Protein AF-A0A259LKI9-F1 (afdb_monomer_lite)

pLDDT: mean 94.82, std 7.72, range [33.5, 98.75]

Radius of gyration: 16.72 Å; chains: 1; bounding box: 41×35×55 Å

Structure (mmCIF, N/CA/C/O backbone):
data_AF-A0A259LKI9-F1
#
_entry.id   AF-A0A259LKI9-F1
#
loop_
_atom_site.group_PDB
_atom_site.id
_atom_site.type_symbol
_atom_site.label_atom_id
_atom_site.label_alt_id
_atom_site.label_comp_id
_atom_site.label_asym_id
_atom_site.label_entity_id
_atom_site.label_seq_id
_atom_site.pdbx_PDB_ins_code
_atom_site.Cartn_x
_atom_site.Cartn_y
_atom_site.Cartn_z
_atom_site.occupancy
_atom_site.B_iso_or_equiv
_atom_site.auth_seq_id
_atom_site.auth_comp_id
_atom_site.auth_asym_id
_atom_site.auth_atom_id
_atom_site.pdbx_PDB_model_num
ATOM 1 N N . LEU A 1 1 ? -0.994 -8.444 -14.511 1.00 81.38 1 LEU A N 1
ATOM 2 C CA . LEU A 1 1 ? -1.547 -7.849 -13.271 1.00 81.38 1 LEU A CA 1
ATOM 3 C C . LEU A 1 1 ? -1.178 -6.377 -13.156 1.00 81.38 1 LEU A C 1
ATOM 5 O O . LEU A 1 1 ? -2.087 -5.572 -13.058 1.00 81.38 1 LEU A O 1
ATOM 9 N N . LEU A 1 2 ? 0.108 -6.018 -13.229 1.00 90.56 2 LEU A N 1
ATOM 10 C CA . LEU A 1 2 ? 0.543 -4.623 -13.091 1.00 90.56 2 LEU A CA 1
ATOM 11 C C . LEU A 1 2 ? -0.094 -3.682 -14.129 1.00 90.56 2 LEU A C 1
ATOM 13 O O . LEU A 1 2 ? -0.671 -2.672 -13.755 1.00 90.56 2 LEU A O 1
ATOM 17 N N . GLU A 1 3 ? -0.109 -4.068 -15.408 1.00 90.81 3 GLU A N 1
ATOM 18 C CA . GLU A 1 3 ? -0.809 -3.311 -16.465 1.00 90.81 3 GLU A CA 1
ATOM 19 C C . GLU A 1 3 ? -2.321 -3.193 -16.226 1.00 90.81 3 GLU A C 1
ATOM 21 O O . GLU A 1 3 ? -2.920 -2.179 -16.557 1.00 90.81 3 GLU A O 1
ATOM 26 N N . TRP A 1 4 ? -2.942 -4.213 -15.624 1.00 93.88 4 TRP A N 1
ATOM 27 C CA . TRP A 1 4 ? -4.366 -4.171 -15.290 1.00 93.88 4 TRP A CA 1
ATOM 28 C C . TRP A 1 4 ? -4.639 -3.161 -14.171 1.00 93.88 4 TRP A C 1
ATOM 30 O O . TRP A 1 4 ? -5.557 -2.362 -14.308 1.00 93.88 4 TRP A O 1
ATOM 40 N N . VAL A 1 5 ? -3.819 -3.143 -13.115 1.00 94.44 5 VAL A N 1
ATOM 41 C CA . VAL A 1 5 ? -3.930 -2.153 -12.028 1.00 94.44 5 VAL A CA 1
ATOM 42 C C . VAL A 1 5 ? -3.704 -0.734 -12.552 1.00 94.44 5 VAL A C 1
ATOM 44 O O . VAL A 1 5 ? -4.469 0.158 -12.220 1.00 94.44 5 VAL A O 1
ATOM 47 N N . LEU A 1 6 ? -2.689 -0.526 -13.394 1.00 95.12 6 LEU A N 1
ATOM 48 C CA . LEU A 1 6 ? -2.337 0.798 -13.927 1.00 95.12 6 LEU A CA 1
ATOM 49 C C . LEU A 1 6 ? -3.292 1.299 -15.024 1.00 95.12 6 LEU A C 1
ATOM 51 O O . LEU A 1 6 ? -3.289 2.481 -15.353 1.00 95.12 6 LEU A O 1
ATOM 55 N N . GLY A 1 7 ? -4.067 0.401 -15.634 1.00 94.75 7 GLY A N 1
ATOM 56 C CA . GLY A 1 7 ? -4.946 0.711 -16.762 1.00 94.75 7 GLY A CA 1
ATOM 57 C C . GLY A 1 7 ? -6.442 0.662 -16.453 1.00 94.75 7 GLY A C 1
ATOM 58 O O . GLY A 1 7 ? -7.236 0.844 -17.373 1.00 94.75 7 GLY A O 1
ATOM 59 N N . THR A 1 8 ? -6.847 0.373 -15.211 1.00 97.06 8 THR A N 1
ATOM 60 C CA . THR A 1 8 ? -8.263 0.200 -14.849 1.00 97.06 8 THR A CA 1
ATOM 61 C C . THR A 1 8 ? -8.715 1.290 -13.880 1.00 97.06 8 THR A C 1
ATOM 63 O O . THR A 1 8 ? -8.349 1.263 -12.712 1.00 97.06 8 THR A O 1
ATOM 66 N N . ASP A 1 9 ? -9.580 2.199 -14.338 1.00 94.56 9 ASP A N 1
ATOM 67 C CA . ASP A 1 9 ? -9.978 3.425 -13.613 1.00 94.56 9 ASP A CA 1
ATOM 68 C C . ASP A 1 9 ? -10.579 3.217 -12.211 1.00 94.56 9 ASP A C 1
ATOM 70 O O . ASP A 1 9 ? -10.564 4.125 -11.387 1.00 94.56 9 ASP A O 1
ATOM 74 N N . TRP A 1 10 ? -11.141 2.040 -11.939 1.00 94.44 10 TRP A N 1
ATOM 75 C CA . TRP A 1 10 ? -11.785 1.689 -10.667 1.00 94.44 10 TRP A CA 1
ATOM 76 C C . TRP A 1 10 ? -10.927 0.757 -9.799 1.00 94.44 10 TRP A C 1
ATOM 78 O O . TRP A 1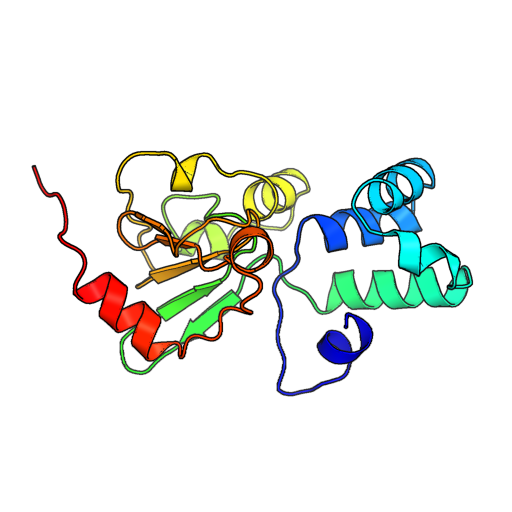 10 ? -11.410 0.210 -8.807 1.00 94.44 10 TRP A O 1
ATOM 88 N N . VAL A 1 11 ? -9.660 0.565 -10.170 1.00 96.00 11 VAL A N 1
ATOM 89 C CA . VAL A 1 11 ? -8.682 -0.222 -9.420 1.00 96.00 11 VAL A CA 1
ATOM 90 C C . VAL A 1 11 ? -7.575 0.706 -8.952 1.00 96.00 11 VAL A C 1
ATOM 92 O O . VAL A 1 11 ? -6.902 1.351 -9.746 1.00 96.00 11 VAL A O 1
ATOM 95 N N . TYR A 1 12 ? -7.357 0.728 -7.644 1.00 96.19 12 TYR A N 1
ATOM 96 C CA . TYR A 1 12 ? -6.293 1.503 -7.023 1.00 96.19 12 TYR A CA 1
ATOM 97 C C . TYR A 1 12 ? -5.405 0.568 -6.210 1.00 96.19 12 TYR A C 1
ATOM 99 O O . TYR A 1 12 ? -5.883 -0.402 -5.622 1.00 96.19 1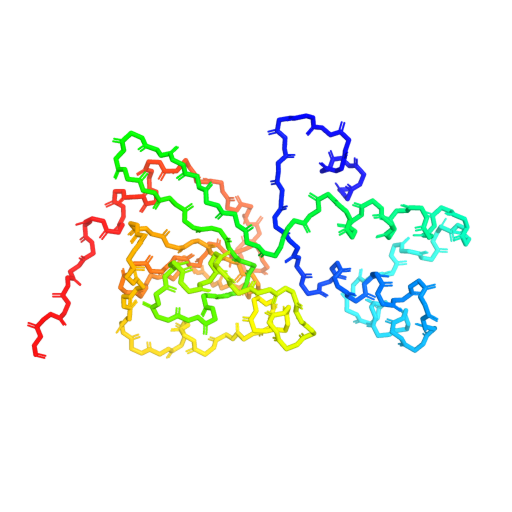2 TYR A O 1
ATOM 107 N N . SER A 1 13 ? -4.109 0.863 -6.164 1.00 97.44 13 SER A N 1
ATOM 108 C CA . SER A 1 13 ? -3.150 0.102 -5.368 1.00 97.44 13 SER A CA 1
ATOM 109 C C . SER A 1 13 ? -2.159 1.040 -4.707 1.00 97.44 13 SER A C 1
ATOM 111 O O . SER A 1 13 ? -1.750 2.042 -5.291 1.00 97.44 13 SER A O 1
ATOM 113 N N . VAL A 1 14 ? -1.738 0.675 -3.501 1.00 98.12 14 VAL A N 1
ATOM 114 C CA . VAL A 1 14 ? -0.532 1.240 -2.899 1.00 98.12 14 VAL A CA 1
ATOM 115 C C . VAL A 1 14 ? 0.707 0.559 -3.483 1.00 98.12 14 VAL A C 1
ATOM 117 O O . VAL A 1 14 ? 0.637 -0.557 -4.003 1.00 98.12 14 VAL A O 1
ATOM 120 N N . MET A 1 15 ? 1.838 1.245 -3.408 1.00 97.75 15 MET A N 1
ATOM 121 C CA . MET A 1 15 ? 3.150 0.745 -3.800 1.00 97.75 15 MET A CA 1
ATOM 122 C C . MET A 1 15 ? 3.610 -0.367 -2.848 1.00 97.75 15 MET A C 1
ATOM 124 O O . MET A 1 15 ? 3.676 -0.148 -1.638 1.00 97.75 15 MET A O 1
ATOM 128 N N . GLY A 1 16 ? 3.972 -1.536 -3.382 1.00 97.94 16 GLY A N 1
ATOM 129 C CA . GLY A 1 16 ? 4.620 -2.608 -2.629 1.00 97.94 16 GLY A CA 1
ATOM 130 C C . GLY A 1 16 ? 6.145 -2.574 -2.708 1.00 97.94 16 GLY A C 1
ATOM 131 O O . GLY A 1 16 ? 6.742 -1.824 -3.486 1.00 97.94 16 GLY A O 1
ATOM 132 N N . ASN A 1 17 ? 6.811 -3.421 -1.919 1.00 97.56 17 ASN A N 1
ATOM 133 C CA . ASN A 1 17 ? 8.269 -3.548 -1.989 1.00 97.56 17 ASN A CA 1
ATOM 134 C C . ASN A 1 17 ? 8.740 -4.111 -3.340 1.00 97.56 17 ASN A C 1
ATOM 136 O O . ASN A 1 17 ? 9.797 -3.712 -3.830 1.00 97.56 17 ASN A O 1
ATOM 140 N N . HIS A 1 18 ? 7.957 -4.994 -3.968 1.00 96.69 18 HIS A N 1
ATOM 141 C CA . HIS A 1 18 ? 8.258 -5.507 -5.306 1.00 96.69 18 HIS A CA 1
ATOM 142 C C . HIS A 1 18 ? 8.194 -4.397 -6.362 1.00 96.69 18 HIS A C 1
ATOM 144 O O . HIS A 1 18 ? 9.107 -4.299 -7.181 1.00 96.69 18 HIS A O 1
ATOM 150 N N . GLU A 1 19 ? 7.203 -3.503 -6.301 1.00 97.25 19 GLU A N 1
ATOM 151 C CA . GLU A 1 19 ? 7.117 -2.343 -7.196 1.00 97.25 19 GLU A CA 1
ATOM 152 C C . GLU A 1 19 ? 8.278 -1.365 -6.968 1.00 97.25 19 GLU A C 1
ATOM 154 O O . GLU A 1 19 ? 8.884 -0.909 -7.939 1.00 97.25 19 GLU A O 1
ATOM 159 N N . LEU A 1 20 ? 8.676 -1.106 -5.714 1.00 96.62 20 LEU A N 1
ATOM 160 C CA . LEU A 1 20 ? 9.872 -0.300 -5.425 1.00 96.62 20 LEU A CA 1
ATOM 161 C C . LEU A 1 20 ? 11.137 -0.914 -6.043 1.00 96.62 20 LEU A C 1
ATOM 163 O O . LEU A 1 20 ? 11.939 -0.208 -6.656 1.00 96.62 20 LEU A O 1
ATOM 167 N N . MET A 1 21 ? 11.314 -2.233 -5.923 1.00 96.56 21 MET A N 1
ATOM 168 C CA . MET A 1 21 ? 12.443 -2.937 -6.536 1.00 96.56 21 MET A CA 1
ATOM 169 C C . MET A 1 21 ? 12.380 -2.928 -8.064 1.00 96.56 21 MET A C 1
ATOM 171 O O . MET A 1 21 ? 13.417 -2.810 -8.719 1.00 96.56 21 MET A O 1
ATOM 175 N N . PHE A 1 22 ? 11.183 -3.045 -8.636 1.00 97.12 22 PHE A N 1
ATOM 176 C CA . PHE A 1 22 ? 10.960 -2.958 -10.072 1.00 97.12 22 PHE A CA 1
ATOM 177 C C . PHE A 1 22 ? 11.361 -1.577 -10.610 1.00 97.12 22 PHE A C 1
ATOM 179 O O . PHE A 1 22 ? 12.138 -1.510 -11.569 1.00 97.12 22 PHE A O 1
ATOM 186 N N . ILE A 1 23 ? 10.930 -0.500 -9.940 1.00 96.69 23 ILE A N 1
ATOM 187 C CA . ILE A 1 23 ? 11.302 0.889 -10.249 1.00 96.69 23 ILE A CA 1
ATOM 188 C C . ILE A 1 23 ? 12.816 1.079 -10.133 1.00 96.69 23 ILE A C 1
ATOM 190 O O . ILE A 1 23 ? 13.449 1.540 -11.080 1.00 96.69 23 ILE A O 1
ATOM 194 N N . ALA A 1 24 ? 13.424 0.654 -9.023 1.00 96.06 24 ALA A N 1
ATOM 195 C CA . ALA A 1 24 ? 14.872 0.741 -8.835 1.00 96.06 24 ALA A CA 1
ATOM 196 C C . ALA A 1 24 ? 15.647 -0.062 -9.899 1.00 96.06 24 ALA A C 1
ATOM 198 O O . ALA A 1 24 ? 16.746 0.316 -10.303 1.00 96.06 24 ALA A O 1
ATOM 199 N N . GLY A 1 25 ? 15.067 -1.157 -10.399 1.00 96.62 25 GLY A N 1
ATOM 200 C CA . GLY A 1 25 ? 15.607 -1.951 -11.500 1.00 96.62 25 GLY A CA 1
ATOM 201 C C . GLY A 1 25 ? 15.564 -1.270 -12.873 1.00 96.62 25 GLY A C 1
ATOM 202 O O . GLY A 1 25 ? 16.178 -1.781 -13.810 1.00 96.62 25 GLY A O 1
ATOM 203 N N . ALA A 1 26 ? 14.854 -0.147 -13.021 1.00 96.12 26 ALA A N 1
ATOM 204 C CA . ALA A 1 26 ? 14.893 0.682 -14.230 1.00 96.12 26 ALA A CA 1
ATOM 205 C C . ALA A 1 26 ? 16.152 1.566 -14.286 1.00 96.12 26 ALA A C 1
ATOM 207 O O . ALA A 1 26 ? 16.566 1.977 -15.373 1.00 96.12 26 ALA A O 1
ATOM 208 N N . GLU A 1 27 ? 16.746 1.840 -13.121 1.00 94.06 27 GLU A N 1
ATOM 209 C CA . GLU A 1 27 ? 17.915 2.704 -12.939 1.00 94.06 27 GLU A CA 1
ATOM 210 C C . GLU A 1 27 ? 19.200 1.884 -12.699 1.00 94.06 27 GLU A C 1
ATOM 212 O O . GLU A 1 27 ? 20.260 2.243 -13.207 1.00 94.06 27 GLU A O 1
ATOM 217 N N . ASP A 1 28 ? 19.111 0.747 -11.991 1.00 94.56 28 ASP A N 1
ATOM 218 C CA . ASP A 1 28 ? 20.252 -0.120 -11.661 1.00 94.56 28 ASP A CA 1
ATOM 219 C C . ASP A 1 28 ? 19.961 -1.613 -11.922 1.00 94.56 28 ASP A C 1
ATOM 221 O O . ASP A 1 28 ? 19.089 -2.242 -11.311 1.00 94.56 28 ASP A O 1
ATOM 225 N N . ASN A 1 29 ? 20.786 -2.232 -12.772 1.00 92.69 29 ASN A N 1
ATOM 226 C CA . ASN A 1 29 ? 20.724 -3.661 -13.089 1.00 92.69 29 ASN A CA 1
ATOM 227 C C . ASN A 1 29 ? 20.894 -4.580 -11.867 1.00 92.69 29 ASN A C 1
ATOM 229 O O . ASN A 1 29 ? 20.378 -5.700 -11.875 1.00 92.69 29 ASN A O 1
ATOM 233 N N . ARG A 1 30 ? 21.574 -4.143 -10.799 1.00 94.88 30 ARG A N 1
ATOM 234 C CA . ARG A 1 30 ? 21.672 -4.921 -9.552 1.00 94.88 30 ARG A CA 1
ATOM 235 C C . ARG A 1 30 ? 20.308 -5.058 -8.883 1.00 94.88 30 ARG A C 1
ATOM 237 O O . ARG A 1 30 ? 19.961 -6.148 -8.432 1.00 94.88 30 ARG A O 1
ATOM 244 N N . ASN A 1 31 ? 19.516 -3.987 -8.858 1.00 95.25 31 ASN A N 1
ATOM 245 C CA . ASN A 1 31 ? 18.152 -4.025 -8.332 1.00 95.25 31 ASN A CA 1
ATOM 246 C C . ASN A 1 31 ? 17.234 -4.846 -9.231 1.00 95.25 31 ASN A C 1
ATOM 248 O O . ASN A 1 31 ? 16.441 -5.637 -8.726 1.00 95.25 31 ASN A O 1
ATOM 252 N N . ARG A 1 32 ? 17.426 -4.777 -10.553 1.00 94.81 32 ARG A N 1
ATOM 253 C CA . ARG A 1 32 ? 16.718 -5.651 -11.495 1.00 94.81 32 ARG A CA 1
ATOM 254 C C . ARG A 1 32 ? 17.010 -7.134 -11.240 1.00 94.81 32 ARG A C 1
ATOM 256 O O . ARG A 1 32 ? 16.091 -7.950 -11.252 1.00 94.81 32 ARG A O 1
ATOM 263 N N . TYR A 1 33 ? 18.266 -7.492 -10.967 1.00 94.88 33 TYR A N 1
ATOM 264 C CA . TYR A 1 33 ? 18.638 -8.862 -10.601 1.00 94.88 33 TYR A CA 1
ATOM 265 C C . TYR A 1 33 ? 17.989 -9.301 -9.280 1.00 94.88 33 TYR A C 1
ATOM 267 O O . TYR A 1 33 ? 17.402 -10.381 -9.216 1.00 94.88 33 TYR A O 1
ATOM 275 N N . LYS A 1 34 ? 18.020 -8.449 -8.247 1.00 95.06 34 LYS A N 1
ATOM 276 C CA . LYS A 1 34 ? 17.339 -8.728 -6.972 1.00 95.06 34 LYS A CA 1
ATOM 277 C C . LYS A 1 34 ? 15.828 -8.908 -7.160 1.00 95.06 34 LYS A C 1
ATOM 279 O O . LYS A 1 34 ? 15.270 -9.863 -6.635 1.00 95.06 34 LYS A O 1
ATOM 284 N N . HIS A 1 35 ? 15.185 -8.036 -7.941 1.00 96.44 35 HIS A N 1
ATOM 285 C CA . HIS A 1 35 ? 13.751 -8.109 -8.230 1.00 96.44 35 HIS A CA 1
ATOM 286 C C . HIS A 1 35 ? 13.389 -9.447 -8.882 1.00 96.44 35 HIS A C 1
ATOM 288 O O . HIS A 1 35 ? 12.444 -10.106 -8.454 1.00 96.44 35 HIS A O 1
ATOM 294 N N . ARG A 1 36 ? 14.190 -9.911 -9.853 1.00 95.06 36 ARG A N 1
ATOM 295 C CA . ARG A 1 36 ? 14.024 -11.246 -10.453 1.00 95.06 36 ARG A CA 1
ATOM 296 C C . ARG A 1 36 ? 14.105 -12.355 -9.405 1.00 95.06 36 ARG A C 1
ATOM 298 O O . ARG A 1 36 ? 13.208 -13.188 -9.358 1.00 95.06 36 ARG A O 1
ATOM 305 N N . GLY A 1 37 ? 15.101 -12.311 -8.517 1.00 94.50 37 GLY A N 1
ATOM 306 C CA . GLY A 1 37 ? 15.240 -13.265 -7.408 1.00 94.50 37 GLY A CA 1
ATOM 307 C C . GLY A 1 37 ? 14.043 -13.302 -6.447 1.00 94.50 37 GLY A C 1
ATOM 308 O O . GLY A 1 37 ? 13.820 -14.314 -5.792 1.00 94.50 37 GLY A O 1
ATOM 309 N N . MET A 1 38 ? 13.237 -12.240 -6.415 1.00 92.56 38 MET A N 1
ATOM 310 C CA . MET A 1 38 ? 12.016 -12.117 -5.617 1.00 92.56 38 MET A CA 1
ATOM 311 C C . MET A 1 38 ? 10.749 -12.249 -6.478 1.00 92.56 38 MET A C 1
ATOM 313 O O . MET A 1 38 ? 9.774 -11.535 -6.290 1.00 92.56 38 MET A O 1
ATOM 317 N N . GLY A 1 39 ? 10.748 -13.134 -7.476 1.00 90.94 39 GLY A N 1
ATOM 318 C CA . GLY A 1 39 ? 9.551 -13.403 -8.287 1.00 90.94 39 GLY A CA 1
ATOM 319 C C . GLY A 1 39 ? 9.334 -12.448 -9.468 1.00 90.94 39 GLY A C 1
ATOM 320 O O . GLY A 1 39 ? 8.424 -12.659 -10.265 1.00 90.94 39 GLY A O 1
ATOM 321 N N . GLY A 1 40 ? 10.218 -11.471 -9.681 1.00 94.81 40 GLY A N 1
ATOM 322 C CA . GLY A 1 40 ? 10.188 -10.542 -10.817 1.00 94.81 40 GLY A CA 1
ATOM 323 C C . GLY A 1 40 ? 10.612 -11.135 -12.170 1.00 94.81 40 GLY A C 1
ATOM 324 O O . GLY A 1 40 ? 10.960 -10.385 -13.083 1.00 94.81 40 GLY A O 1
ATOM 325 N N . HIS A 1 41 ? 10.643 -12.465 -12.320 1.00 95.06 41 HIS A N 1
ATOM 326 C CA . HIS A 1 41 ? 11.120 -13.158 -13.528 1.00 95.06 41 HIS A CA 1
ATOM 327 C C . HIS A 1 41 ? 10.341 -12.783 -14.794 1.00 95.06 41 HIS A C 1
ATOM 329 O O . HIS A 1 41 ? 10.922 -12.738 -15.875 1.00 95.06 41 HIS A O 1
ATOM 335 N N . TRP A 1 42 ? 9.055 -12.454 -14.655 1.00 94.31 42 TRP A N 1
ATOM 336 C CA . TRP A 1 42 ? 8.186 -12.030 -15.757 1.00 94.31 42 TRP A CA 1
ATOM 337 C C . TRP A 1 42 ? 8.740 -10.812 -16.520 1.00 94.31 42 TRP A C 1
ATOM 339 O O . TRP A 1 42 ? 8.520 -10.683 -17.721 1.00 94.31 42 TRP A O 1
ATOM 349 N N . THR A 1 43 ? 9.545 -9.970 -15.861 1.00 94.31 43 THR A N 1
ATOM 350 C CA . THR A 1 43 ? 10.196 -8.806 -16.488 1.00 94.31 43 THR A CA 1
ATOM 351 C C . THR A 1 43 ? 11.222 -9.171 -17.561 1.00 94.31 43 THR A C 1
ATOM 353 O O . THR A 1 43 ? 11.614 -8.308 -18.337 1.00 94.31 43 THR A O 1
ATOM 356 N N . ALA A 1 44 ? 11.673 -10.430 -17.632 1.00 91.81 44 ALA A N 1
ATOM 357 C CA . ALA A 1 44 ? 12.587 -10.891 -18.676 1.00 91.81 44 ALA A CA 1
ATOM 358 C C . ALA A 1 44 ? 11.958 -10.882 -20.081 1.00 91.81 44 ALA A C 1
ATOM 360 O O . ALA A 1 44 ? 12.694 -10.890 -21.062 1.00 91.81 44 ALA A O 1
ATOM 361 N N . GLY A 1 45 ? 10.624 -10.862 -20.173 1.00 93.62 45 GLY A N 1
ATOM 362 C CA . GLY A 1 45 ? 9.901 -10.738 -21.441 1.00 93.62 45 GLY A CA 1
ATOM 363 C C . GLY A 1 45 ? 9.718 -9.298 -21.934 1.00 93.62 45 GLY A C 1
ATOM 364 O O . GLY A 1 45 ? 9.202 -9.114 -23.030 1.00 93.62 45 GLY A O 1
ATOM 365 N N . LEU A 1 46 ? 10.109 -8.288 -21.148 1.00 95.12 46 LEU A N 1
ATOM 366 C CA . LEU A 1 46 ? 9.981 -6.879 -21.524 1.00 95.12 46 LEU A CA 1
ATOM 367 C C . LEU A 1 46 ? 11.255 -6.377 -22.210 1.00 95.12 46 LEU A C 1
ATOM 369 O O . LEU A 1 46 ? 12.363 -6.650 -21.744 1.00 95.12 46 LEU A O 1
ATOM 373 N N . ASP A 1 47 ? 11.100 -5.576 -23.264 1.00 96.38 47 ASP A N 1
ATOM 374 C CA . ASP A 1 47 ? 12.192 -4.732 -23.753 1.00 96.38 47 ASP A CA 1
ATOM 375 C C . ASP A 1 47 ? 12.467 -3.552 -22.793 1.00 96.38 47 ASP A C 1
ATOM 377 O O . ASP A 1 47 ? 11.676 -3.247 -21.895 1.00 96.38 47 ASP A O 1
ATOM 381 N N . GLU A 1 48 ? 13.605 -2.871 -22.972 1.00 95.88 48 GLU A N 1
ATOM 382 C CA . GLU A 1 48 ? 14.017 -1.766 -22.092 1.00 95.88 48 GLU A CA 1
ATOM 383 C C . GLU A 1 48 ? 13.036 -0.592 -22.067 1.00 95.88 48 GLU A C 1
ATOM 385 O O . GLU A 1 48 ? 12.849 0.029 -21.018 1.00 95.88 48 GLU A O 1
ATOM 390 N N . THR A 1 49 ? 12.420 -0.268 -23.203 1.00 97.12 49 THR A N 1
ATOM 391 C CA . THR A 1 49 ? 11.477 0.849 -23.299 1.00 97.12 49 THR A CA 1
ATOM 392 C C . THR A 1 49 ? 10.208 0.520 -22.525 1.00 97.12 49 THR A C 1
ATOM 394 O O . THR A 1 49 ? 9.763 1.314 -21.699 1.00 97.12 49 THR A O 1
ATOM 397 N N . SER A 1 50 ? 9.671 -0.680 -22.725 1.00 96.19 50 SER A N 1
ATOM 398 C CA . SER A 1 50 ? 8.493 -1.203 -22.038 1.00 96.19 50 SER A CA 1
ATOM 399 C C . SER A 1 50 ? 8.728 -1.306 -20.531 1.00 96.19 50 SER A C 1
ATOM 401 O O . SER A 1 50 ? 7.905 -0.832 -19.748 1.00 96.19 50 SER A O 1
ATOM 403 N N . TYR A 1 51 ? 9.889 -1.826 -20.110 1.00 96.56 51 TYR A N 1
ATOM 404 C CA . TYR A 1 51 ? 10.280 -1.877 -18.700 1.00 96.56 51 TYR A CA 1
ATOM 405 C C . TYR A 1 51 ? 10.279 -0.477 -18.074 1.00 96.56 51 TYR A C 1
ATOM 407 O O . TYR A 1 51 ? 9.657 -0.260 -17.034 1.00 96.56 51 TYR A O 1
ATOM 415 N N . LYS A 1 52 ? 10.976 0.484 -18.695 1.00 96.56 52 LYS A N 1
ATOM 416 C CA . LYS A 1 52 ? 11.107 1.847 -18.158 1.00 96.56 52 LYS A CA 1
ATOM 417 C C . LYS A 1 52 ? 9.774 2.585 -18.135 1.00 96.56 52 LYS A C 1
ATOM 419 O O . LYS A 1 52 ? 9.478 3.245 -17.145 1.00 96.56 52 LYS A O 1
ATOM 424 N N . ASN A 1 53 ? 8.959 2.441 -19.176 1.00 96.50 53 ASN A N 1
ATOM 425 C CA . ASN A 1 53 ? 7.630 3.045 -19.227 1.00 96.50 53 ASN A CA 1
ATOM 426 C C . ASN A 1 53 ? 6.731 2.511 -18.108 1.00 96.50 53 ASN A C 1
ATOM 428 O O . ASN A 1 53 ? 6.080 3.297 -17.425 1.00 96.50 53 ASN A O 1
ATOM 432 N N . LEU A 1 54 ? 6.736 1.196 -17.875 1.00 96.81 54 LEU A N 1
ATOM 433 C CA . LEU A 1 54 ? 5.953 0.588 -16.803 1.00 96.81 54 LEU A CA 1
ATOM 434 C C . LEU A 1 54 ? 6.460 1.027 -15.419 1.00 96.81 54 LEU A C 1
ATOM 436 O O . LEU A 1 54 ? 5.662 1.378 -14.557 1.00 96.81 54 LEU A O 1
ATOM 440 N N . ALA A 1 55 ? 7.781 1.098 -15.225 1.00 97.25 55 ALA A N 1
ATOM 441 C CA . ALA A 1 55 ? 8.381 1.609 -13.992 1.00 97.25 55 ALA A CA 1
ATOM 442 C C . ALA A 1 55 ? 8.002 3.077 -13.718 1.00 97.25 55 ALA A C 1
ATOM 444 O O . ALA A 1 55 ? 7.685 3.437 -12.584 1.00 97.25 55 ALA A O 1
ATOM 445 N N . ILE A 1 56 ? 7.987 3.922 -14.754 1.00 97.44 56 ILE A N 1
ATOM 446 C CA . ILE A 1 56 ? 7.517 5.311 -14.669 1.00 97.44 56 ILE A CA 1
ATOM 447 C C . ILE A 1 56 ? 6.045 5.346 -14.244 1.00 97.44 56 ILE A C 1
ATOM 449 O O . ILE A 1 56 ? 5.703 6.074 -13.316 1.00 97.44 56 ILE A O 1
ATOM 453 N N . GLN A 1 57 ? 5.182 4.537 -14.862 1.00 97.44 57 GLN A N 1
ATOM 454 C CA . GLN A 1 57 ? 3.768 4.477 -14.482 1.00 97.44 57 GLN A CA 1
ATOM 455 C C . GLN A 1 57 ? 3.591 4.072 -13.016 1.00 97.44 57 GLN A C 1
ATOM 457 O O . GLN A 1 57 ? 2.890 4.771 -12.290 1.00 97.44 57 GLN A O 1
ATOM 462 N N . CYS A 1 58 ? 4.291 3.034 -12.544 1.00 97.00 58 CYS A N 1
ATOM 463 C CA . CYS A 1 58 ? 4.276 2.661 -11.127 1.00 97.00 58 CYS A CA 1
ATOM 464 C C . CYS A 1 58 ? 4.669 3.834 -10.228 1.00 97.00 58 CYS A C 1
ATOM 466 O O . CYS A 1 58 ? 3.949 4.152 -9.287 1.00 97.00 58 CYS A O 1
ATOM 468 N N . ARG A 1 59 ? 5.781 4.510 -10.547 1.00 95.81 59 ARG A N 1
ATOM 469 C CA . ARG A 1 59 ? 6.321 5.625 -9.756 1.00 95.81 59 ARG A CA 1
ATOM 470 C C . ARG A 1 59 ? 5.331 6.777 -9.587 1.00 95.81 59 ARG A C 1
ATOM 472 O O . ARG A 1 59 ? 5.339 7.413 -8.538 1.00 95.81 59 ARG A O 1
ATOM 479 N N . TYR A 1 60 ? 4.530 7.068 -10.609 1.00 95.19 60 TYR A N 1
ATOM 480 C CA . TYR A 1 60 ? 3.625 8.220 -10.603 1.00 95.19 60 TYR A CA 1
ATOM 481 C C . TYR A 1 60 ? 2.178 7.884 -10.240 1.00 95.19 60 TYR A C 1
ATOM 483 O O . TYR A 1 60 ? 1.452 8.788 -9.838 1.00 95.19 60 TYR A O 1
ATOM 491 N N . GLN A 1 61 ? 1.750 6.627 -10.377 1.00 96.19 61 GLN A N 1
ATOM 492 C CA . GLN A 1 61 ? 0.358 6.236 -10.134 1.00 96.19 61 GLN A CA 1
ATOM 493 C C . GLN A 1 61 ? 0.142 5.485 -8.818 1.00 96.19 61 GLN A C 1
ATOM 495 O O . GLN A 1 61 ? -0.976 5.481 -8.312 1.00 96.19 61 GLN A O 1
ATOM 500 N N . LEU A 1 62 ? 1.179 4.858 -8.252 1.00 97.38 62 LEU A N 1
ATOM 501 C CA . LEU A 1 62 ? 1.057 4.083 -7.017 1.00 97.38 62 LEU A CA 1
ATOM 502 C C . LEU A 1 62 ? 1.583 4.902 -5.829 1.00 97.38 62 LEU A C 1
ATOM 504 O O . LEU A 1 62 ? 2.798 5.057 -5.690 1.00 97.38 62 LEU A O 1
ATOM 508 N N . PRO A 1 63 ? 0.720 5.442 -4.953 1.00 97.56 63 PRO A N 1
ATOM 509 C CA . PRO A 1 63 ? 1.185 6.105 -3.742 1.00 97.56 63 PRO A CA 1
ATOM 510 C C . PRO A 1 63 ? 1.699 5.077 -2.721 1.00 97.56 63 PRO A C 1
ATOM 512 O O . PRO A 1 63 ? 1.304 3.914 -2.740 1.00 97.56 63 PRO A O 1
ATOM 515 N N . LEU A 1 64 ? 2.564 5.491 -1.789 1.00 98.50 64 LEU A N 1
ATOM 516 C CA . LEU A 1 64 ? 3.003 4.617 -0.684 1.00 98.50 64 LEU A CA 1
ATOM 517 C C . LEU A 1 64 ? 1.860 4.286 0.282 1.00 98.50 64 LEU A C 1
ATOM 519 O O . LEU A 1 64 ? 1.804 3.182 0.824 1.00 98.50 64 LEU A O 1
ATOM 523 N N . THR A 1 65 ? 0.962 5.246 0.488 1.00 98.56 65 THR A N 1
ATOM 524 C CA . THR A 1 65 ? -0.191 5.132 1.377 1.00 98.56 65 THR A CA 1
ATOM 525 C C . THR A 1 65 ? -1.421 5.771 0.742 1.00 98.56 65 THR A C 1
ATOM 527 O O . THR A 1 65 ? -1.317 6.604 -0.157 1.00 98.56 65 THR A O 1
ATOM 530 N N . MET A 1 66 ? -2.603 5.370 1.195 1.00 98.25 66 MET A N 1
ATOM 531 C CA . MET A 1 66 ? -3.879 5.932 0.753 1.00 98.25 66 MET A CA 1
ATOM 532 C C . MET A 1 66 ? -4.824 6.026 1.946 1.00 98.25 66 MET A C 1
ATOM 534 O O . MET A 1 66 ? -4.781 5.168 2.823 1.00 98.25 66 MET A O 1
ATOM 538 N N . THR A 1 67 ? -5.688 7.034 1.969 1.00 98.44 67 THR A N 1
ATOM 539 C CA . THR A 1 67 ? -6.780 7.126 2.945 1.00 98.44 67 THR A CA 1
ATOM 540 C C . THR A 1 67 ? -8.099 7.082 2.196 1.00 98.44 67 THR A C 1
ATOM 542 O O . THR A 1 67 ? -8.277 7.809 1.219 1.00 98.44 67 THR A O 1
ATOM 545 N N . LEU A 1 68 ? -9.014 6.232 2.649 1.00 97.19 68 LEU A N 1
ATOM 546 C CA . LEU A 1 68 ? -10.366 6.127 2.123 1.00 97.19 68 LEU A CA 1
ATOM 547 C C . LEU A 1 68 ? -11.359 6.600 3.181 1.00 97.19 68 LEU A C 1
ATOM 549 O O . LEU A 1 68 ? -11.422 6.030 4.270 1.00 97.19 68 LEU A O 1
ATOM 553 N N . GLU A 1 69 ? -12.166 7.599 2.837 1.00 96.88 69 GLU A N 1
ATOM 554 C CA . GLU A 1 69 ? -13.353 7.952 3.614 1.00 96.88 69 GLU A CA 1
ATOM 555 C C . GLU A 1 69 ? -14.431 6.886 3.388 1.00 96.88 69 GLU A C 1
ATOM 557 O O . GLU A 1 69 ? -14.746 6.535 2.250 1.00 96.88 69 GLU A O 1
ATOM 562 N N . CYS A 1 70 ? -14.986 6.353 4.470 1.00 94.69 70 CYS A N 1
ATOM 563 C CA . CYS A 1 70 ? -16.073 5.380 4.461 1.00 94.69 70 CYS A CA 1
ATOM 564 C C . CYS A 1 70 ? -17.185 5.856 5.409 1.00 94.69 70 CYS A C 1
ATOM 566 O O . CYS A 1 70 ? -16.934 6.619 6.340 1.00 94.69 70 CYS A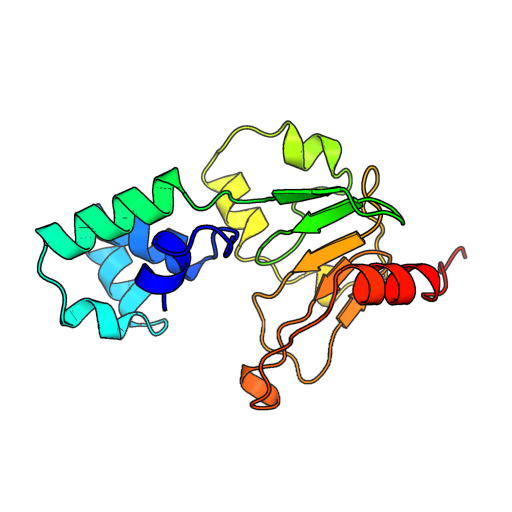 O 1
ATOM 568 N N . ASP A 1 71 ? -18.409 5.352 5.234 1.00 88.31 71 ASP A N 1
ATOM 569 C CA . ASP A 1 71 ? -19.566 5.765 6.051 1.00 88.31 71 ASP A CA 1
ATOM 570 C C . ASP A 1 71 ? -19.337 5.605 7.571 1.00 88.31 71 ASP A C 1
ATOM 572 O O . ASP A 1 71 ? -19.855 6.388 8.363 1.00 88.31 71 ASP A O 1
ATOM 576 N N . ASN A 1 72 ? -18.525 4.618 7.977 1.00 87.38 72 ASN A N 1
ATOM 577 C CA . ASN A 1 72 ? -18.247 4.277 9.379 1.00 87.38 72 ASN A CA 1
ATOM 578 C C . ASN A 1 72 ? -16.811 4.617 9.824 1.00 87.38 72 ASN A C 1
ATOM 580 O O . ASN A 1 72 ? -16.293 4.003 10.758 1.00 87.38 72 ASN A O 1
ATOM 584 N N . GLY A 1 73 ? -16.148 5.560 9.151 1.00 94.62 73 GLY A N 1
ATOM 585 C CA . GLY A 1 73 ? -14.805 6.015 9.509 1.00 94.62 73 GLY A CA 1
ATOM 586 C C . GLY A 1 73 ? -13.827 5.983 8.343 1.00 94.62 73 GLY A C 1
ATOM 587 O O . GLY A 1 73 ? -14.218 5.905 7.185 1.00 94.62 73 GLY A O 1
ATOM 588 N N . GLN A 1 74 ? -12.537 6.045 8.649 1.00 97.62 74 GLN A N 1
ATOM 589 C CA . GLN A 1 74 ? -11.488 6.132 7.637 1.00 97.62 74 GLN A CA 1
ATOM 590 C C . GLN A 1 74 ? -10.618 4.883 7.613 1.00 97.62 74 GLN A C 1
ATOM 592 O O . GLN A 1 74 ? -10.222 4.361 8.660 1.00 97.62 74 GLN A O 1
ATOM 597 N N . LEU A 1 75 ? -10.283 4.440 6.404 1.00 98.12 75 LEU A N 1
ATOM 598 C CA . LEU A 1 75 ? -9.395 3.313 6.165 1.00 98.12 75 LEU A CA 1
ATOM 599 C C . LEU A 1 75 ? -8.057 3.806 5.614 1.00 98.12 75 LEU A C 1
ATOM 601 O O . LEU A 1 75 ? -7.996 4.356 4.516 1.00 98.12 75 LEU A O 1
ATOM 605 N N . GLY A 1 76 ? -6.986 3.585 6.364 1.00 98.56 76 GLY A N 1
ATOM 606 C CA . GLY A 1 76 ? -5.621 3.769 5.898 1.00 98.56 76 GLY A CA 1
ATOM 607 C C . GLY A 1 76 ? -5.140 2.521 5.166 1.00 98.56 76 GLY A C 1
ATOM 608 O O . GLY A 1 76 ? -5.305 1.414 5.664 1.00 98.56 76 GLY A O 1
ATOM 609 N N . LEU A 1 77 ? -4.537 2.673 3.993 1.00 98.75 77 LEU A N 1
ATOM 610 C CA . LEU A 1 77 ? -3.916 1.588 3.238 1.00 98.75 77 LEU A CA 1
ATOM 611 C C . LEU A 1 77 ? -2.407 1.809 3.186 1.00 98.75 77 LEU A C 1
ATOM 613 O O . LEU A 1 77 ? -1.951 2.904 2.852 1.00 98.75 77 LEU A O 1
ATOM 617 N N . VAL A 1 78 ? -1.638 0.766 3.484 1.00 98.75 78 VAL A N 1
ATOM 618 C CA . VAL A 1 78 ? -0.171 0.746 3.381 1.00 98.75 78 VAL A CA 1
ATOM 619 C C . VAL A 1 78 ? 0.289 -0.690 3.163 1.00 98.75 78 VAL A C 1
ATOM 621 O O . VAL A 1 78 ? -0.285 -1.606 3.742 1.00 98.75 78 VAL A O 1
ATOM 624 N N . HIS A 1 79 ? 1.297 -0.917 2.320 1.00 98.69 79 HIS A N 1
ATOM 625 C CA . HIS A 1 79 ? 1.634 -2.275 1.884 1.00 98.69 79 HIS A CA 1
ATOM 626 C C . HIS A 1 79 ? 2.024 -3.213 3.034 1.00 98.69 79 HIS A C 1
ATOM 628 O O . HIS A 1 79 ? 1.488 -4.316 3.104 1.00 98.69 79 HIS A O 1
ATOM 634 N N . ALA A 1 80 ? 2.932 -2.794 3.920 1.00 98.50 80 ALA A N 1
ATOM 635 C CA . ALA A 1 80 ? 3.475 -3.663 4.964 1.00 98.50 80 ALA A CA 1
ATOM 636 C C . ALA A 1 80 ? 2.933 -3.361 6.361 1.00 98.50 80 ALA A C 1
ATOM 638 O O . ALA A 1 80 ? 2.393 -4.255 7.004 1.00 98.50 80 ALA A O 1
ATOM 639 N N . GLN A 1 81 ? 3.056 -2.121 6.831 1.00 97.81 81 GLN A N 1
ATOM 640 C CA . GLN A 1 81 ? 2.492 -1.658 8.103 1.00 97.81 81 GLN A CA 1
ATOM 641 C C . GLN A 1 81 ? 2.542 -0.126 8.182 1.00 97.81 81 GLN A C 1
ATOM 643 O O . GLN A 1 81 ? 3.221 0.513 7.375 1.00 97.81 81 GLN A O 1
ATOM 648 N N . SER A 1 82 ? 1.871 0.473 9.174 1.00 98.12 82 SER A N 1
ATOM 649 C CA . SER A 1 82 ? 2.007 1.913 9.428 1.00 98.12 82 SER A CA 1
ATOM 650 C C . SER A 1 82 ? 3.434 2.253 9.894 1.00 98.12 82 SER A C 1
ATOM 652 O O . SER A 1 82 ? 3.931 1.626 10.836 1.00 98.12 82 SER A O 1
ATOM 654 N N . PRO A 1 83 ? 4.110 3.251 9.294 1.00 97.75 83 PRO A N 1
ATOM 655 C CA . PRO A 1 83 ? 5.448 3.662 9.722 1.00 97.75 83 PRO A CA 1
ATOM 656 C C . PRO A 1 83 ? 5.431 4.479 11.027 1.00 97.75 83 PRO A C 1
ATOM 658 O O . PRO A 1 83 ? 6.432 4.525 11.740 1.00 97.75 83 PRO A O 1
ATOM 661 N N . PHE A 1 84 ? 4.292 5.086 11.375 1.00 98.25 84 PHE A N 1
ATOM 662 C CA . PHE A 1 84 ? 4.109 5.927 12.562 1.00 98.25 84 PHE A CA 1
ATOM 663 C C . PHE A 1 84 ? 2.861 5.521 13.354 1.00 98.25 84 PHE A C 1
ATOM 665 O O . PHE A 1 84 ? 1.990 4.828 12.833 1.00 98.25 84 PHE A O 1
ATOM 672 N N . ASP A 1 85 ? 2.766 5.990 14.600 1.00 97.94 85 ASP A N 1
ATOM 673 C CA . ASP A 1 85 ? 1.629 5.738 15.511 1.00 97.94 85 ASP A CA 1
ATOM 674 C C . ASP A 1 85 ? 0.499 6.775 15.360 1.00 97.94 85 ASP A C 1
ATOM 676 O O . ASP A 1 85 ? -0.545 6.697 16.008 1.00 97.94 85 ASP A O 1
ATOM 680 N N . ASP A 1 86 ? 0.697 7.748 14.476 1.00 98.44 86 ASP A N 1
ATOM 681 C CA . ASP A 1 86 ? -0.279 8.757 14.089 1.00 98.44 86 ASP A CA 1
ATOM 682 C C . ASP A 1 86 ? -0.378 8.796 12.564 1.00 98.44 86 ASP A C 1
ATOM 684 O O . ASP A 1 86 ? 0.605 9.059 11.865 1.00 98.44 86 ASP A O 1
ATOM 688 N N . TRP A 1 87 ? -1.573 8.521 12.047 1.00 98.56 87 TRP A N 1
ATOM 689 C CA . TRP A 1 87 ? -1.835 8.476 10.616 1.00 98.56 87 TRP A CA 1
ATOM 690 C C . TRP A 1 87 ? -1.706 9.848 9.965 1.00 98.56 87 TRP A C 1
ATOM 692 O O . TRP A 1 87 ? -1.296 9.946 8.809 1.00 98.56 87 TRP A O 1
ATOM 702 N N . ARG A 1 88 ? -1.958 10.927 10.711 1.00 97.94 88 ARG A N 1
ATOM 703 C CA . ARG A 1 88 ? -1.731 12.276 10.196 1.00 97.94 88 ARG A CA 1
ATOM 704 C C . ARG A 1 88 ? -0.250 12.502 9.894 1.00 97.94 88 ARG A C 1
ATOM 706 O O . ARG A 1 88 ? 0.083 12.988 8.817 1.00 97.94 88 ARG A O 1
ATOM 713 N N . THR A 1 89 ? 0.641 12.055 10.780 1.00 98.50 89 THR A N 1
ATOM 714 C CA . THR A 1 89 ? 2.089 12.053 10.524 1.00 98.50 89 THR A CA 1
ATOM 715 C C . THR A 1 89 ? 2.441 11.245 9.268 1.00 98.50 89 THR A C 1
ATOM 717 O O . THR A 1 89 ? 3.280 11.680 8.480 1.00 98.50 89 THR A O 1
ATOM 720 N N . VAL A 1 90 ? 1.782 10.103 9.022 1.00 98.25 90 VAL A N 1
ATOM 721 C CA . VAL A 1 90 ? 1.960 9.325 7.777 1.00 98.25 90 VAL A CA 1
ATOM 722 C C . VAL A 1 90 ? 1.588 10.158 6.545 1.00 98.25 90 VAL A C 1
ATOM 724 O O . VAL A 1 90 ? 2.332 10.155 5.568 1.00 98.25 90 VAL A O 1
ATOM 727 N N . GLN A 1 91 ? 0.470 10.887 6.590 1.00 97.44 91 GLN A N 1
ATOM 728 C CA . GLN A 1 91 ? -0.021 11.703 5.473 1.00 97.44 91 GLN A CA 1
ATOM 729 C C . GLN A 1 91 ? 0.824 12.960 5.215 1.00 97.44 91 GLN A C 1
ATOM 731 O O . GLN A 1 91 ? 0.950 13.392 4.071 1.00 97.44 91 GLN A O 1
ATOM 736 N N . GLU A 1 92 ? 1.395 13.554 6.263 1.00 97.44 92 GLU A N 1
ATOM 737 C CA . GLU A 1 92 ? 2.200 14.778 6.173 1.00 97.44 92 GLU A CA 1
ATOM 738 C C . GLU A 1 92 ? 3.686 14.497 5.876 1.00 97.44 92 GLU A C 1
ATOM 740 O O . GLU A 1 92 ? 4.428 15.409 5.501 1.00 97.44 92 GLU A O 1
ATOM 745 N N . THR A 1 93 ? 4.141 13.245 6.013 1.00 98.06 93 THR A N 1
ATOM 746 C CA . THR A 1 93 ? 5.543 12.878 5.781 1.00 98.06 93 THR A CA 1
ATOM 747 C C . THR A 1 93 ? 5.886 12.924 4.287 1.00 98.06 93 THR A C 1
ATOM 749 O O . THR A 1 93 ? 5.299 12.185 3.493 1.00 98.06 93 THR A O 1
ATOM 752 N N . PRO A 1 94 ? 6.874 13.739 3.869 1.00 96.38 94 PRO A N 1
ATOM 753 C CA . PRO A 1 94 ? 7.305 13.767 2.481 1.00 96.38 94 PRO A CA 1
ATOM 754 C C . PRO A 1 94 ? 7.999 12.460 2.095 1.00 96.38 94 PRO A C 1
ATOM 756 O O . PRO A 1 94 ? 8.615 11.776 2.919 1.00 96.38 94 PRO A O 1
ATOM 759 N N . PHE A 1 95 ? 7.962 12.147 0.801 1.00 95.19 95 PHE A N 1
ATOM 760 C CA . PHE A 1 95 ? 8.668 10.990 0.272 1.00 95.19 95 PHE A CA 1
ATOM 761 C C . PHE A 1 95 ? 10.162 11.031 0.632 1.00 95.19 95 PHE A C 1
ATOM 763 O O . PHE A 1 95 ? 10.864 12.014 0.392 1.00 95.19 95 PHE A O 1
ATOM 770 N N . SER A 1 96 ? 10.654 9.910 1.149 1.00 97.19 96 SER A N 1
ATOM 771 C CA . SER A 1 96 ? 12.072 9.588 1.274 1.00 97.19 96 SER A CA 1
ATOM 772 C C . SER A 1 96 ? 12.245 8.083 1.084 1.00 97.19 96 SER A C 1
ATOM 774 O O . SER A 1 96 ? 11.305 7.321 1.317 1.00 97.19 96 SER A O 1
ATOM 776 N N . GLU A 1 97 ? 13.444 7.631 0.713 1.00 95.31 97 GLU A N 1
ATOM 777 C CA . GLU A 1 97 ? 13.729 6.191 0.616 1.00 95.31 97 GLU A CA 1
ATOM 778 C C . GLU A 1 97 ? 13.442 5.469 1.935 1.00 95.31 97 GLU A C 1
ATOM 780 O O . GLU A 1 97 ? 12.863 4.386 1.938 1.00 95.31 97 GLU A O 1
ATOM 785 N N . ARG A 1 98 ? 13.769 6.102 3.069 1.00 97.81 98 ARG A N 1
ATOM 786 C CA . ARG A 1 98 ? 13.460 5.561 4.393 1.00 97.81 98 ARG A CA 1
ATOM 787 C C . ARG A 1 98 ? 11.957 5.394 4.591 1.00 97.81 98 ARG A C 1
ATOM 789 O O . ARG A 1 98 ? 11.527 4.320 4.983 1.00 97.81 98 ARG A O 1
ATOM 796 N N . PHE A 1 99 ? 11.163 6.424 4.306 1.00 98.44 99 PHE A N 1
ATOM 797 C CA . PHE A 1 99 ? 9.708 6.344 4.449 1.00 98.44 99 PHE A CA 1
ATOM 798 C C . PHE A 1 99 ? 9.104 5.264 3.540 1.00 98.44 99 PHE A C 1
ATOM 800 O O . PHE A 1 99 ? 8.263 4.486 3.983 1.00 98.44 99 PHE A O 1
ATOM 807 N N . ALA A 1 100 ? 9.595 5.151 2.301 1.00 98.25 100 ALA A N 1
ATOM 808 C CA . ALA A 1 100 ? 9.193 4.093 1.381 1.00 98.25 100 ALA A CA 1
ATOM 809 C C . ALA A 1 100 ? 9.518 2.695 1.928 1.00 98.25 100 ALA A C 1
ATOM 811 O O . ALA A 1 100 ? 8.680 1.797 1.850 1.00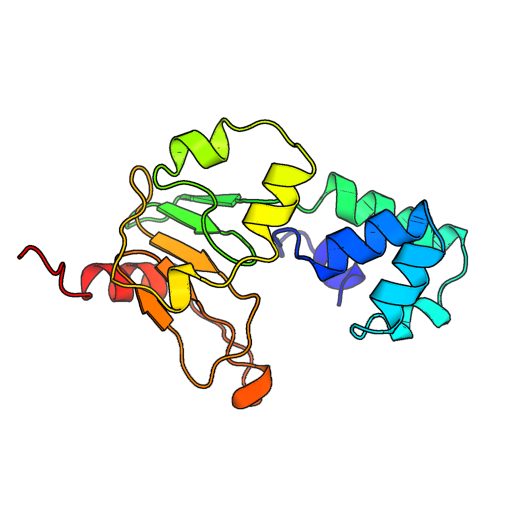 98.25 100 ALA A O 1
ATOM 812 N N . ILE A 1 101 ? 10.704 2.518 2.521 1.00 98.06 101 ILE A N 1
ATOM 813 C CA . ILE A 1 101 ? 11.100 1.259 3.155 1.00 98.06 101 ILE A CA 1
ATOM 814 C C . ILE A 1 101 ? 10.169 0.929 4.324 1.00 98.06 101 ILE A C 1
ATOM 816 O O . ILE A 1 101 ? 9.623 -0.170 4.355 1.00 98.06 101 ILE A O 1
ATOM 820 N N . GLU A 1 102 ? 9.933 1.877 5.232 1.00 98.31 102 GLU A N 1
ATOM 821 C CA . GLU A 1 102 ? 9.078 1.677 6.412 1.00 98.31 102 GLU A CA 1
ATOM 822 C C . GLU A 1 102 ? 7.618 1.351 6.048 1.00 98.31 102 GLU A C 1
ATOM 824 O O . GLU A 1 102 ? 6.953 0.617 6.773 1.00 98.31 102 GLU A O 1
ATOM 829 N N . CYS A 1 103 ? 7.127 1.827 4.898 1.00 98.69 103 CYS A N 1
ATOM 830 C CA . CYS A 1 103 ? 5.792 1.488 4.393 1.00 98.69 103 CYS A CA 1
ATOM 831 C C . CYS A 1 103 ? 5.704 0.088 3.757 1.00 98.69 103 CYS A C 1
ATOM 833 O O . CYS A 1 103 ? 4.600 -0.435 3.593 1.00 98.69 103 CYS A O 1
ATOM 835 N N . THR A 1 104 ? 6.824 -0.513 3.332 1.00 98.56 104 THR A N 1
ATOM 836 C CA . THR A 1 104 ? 6.798 -1.654 2.391 1.00 98.56 104 THR A CA 1
ATOM 837 C C . THR A 1 104 ? 7.559 -2.908 2.823 1.00 98.56 104 THR A C 1
ATOM 839 O O . THR A 1 104 ? 7.337 -3.956 2.225 1.00 98.56 104 THR A O 1
ATOM 842 N N . TRP A 1 105 ? 8.415 -2.851 3.844 1.00 98.19 105 TRP A N 1
ATOM 843 C CA . TRP A 1 105 ? 9.245 -3.994 4.270 1.00 98.19 105 TRP A CA 1
ATOM 844 C C . TRP A 1 105 ? 9.041 -4.497 5.703 1.00 98.19 105 TRP A C 1
ATOM 846 O O . TRP A 1 105 ? 9.258 -5.686 5.941 1.00 98.19 105 TRP A O 1
ATOM 856 N N . PRO A 1 106 ? 8.734 -3.650 6.698 1.00 97.81 106 PRO A N 1
ATOM 857 C CA . PRO A 1 106 ? 8.642 -4.125 8.068 1.00 97.81 106 PRO A CA 1
ATOM 858 C C . PRO A 1 106 ? 7.463 -5.077 8.299 1.00 97.81 106 PRO A C 1
ATOM 860 O O . PRO A 1 106 ? 6.400 -4.940 7.704 1.00 9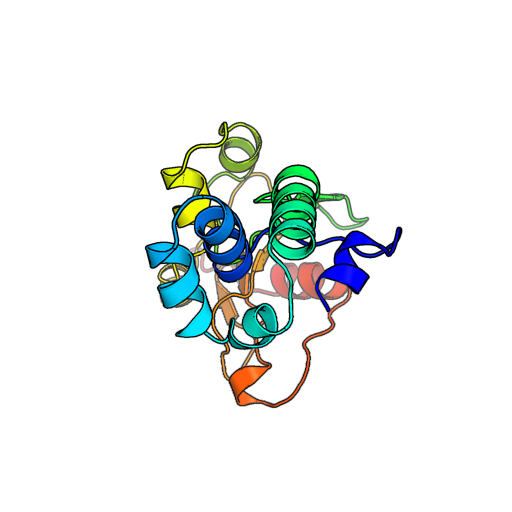7.81 106 PRO A O 1
ATOM 863 N N . TRP A 1 107 ? 7.646 -6.008 9.233 1.00 95.19 107 TRP A N 1
ATOM 864 C CA . TRP A 1 107 ? 6.619 -6.968 9.662 1.00 95.19 107 TRP A CA 1
ATOM 865 C C . TRP A 1 107 ? 6.478 -7.050 11.192 1.00 95.19 107 TRP A C 1
ATOM 867 O O . TRP A 1 107 ? 5.721 -7.843 11.752 1.00 95.19 107 TRP A O 1
ATOM 877 N N . ASN A 1 108 ? 7.231 -6.227 11.912 1.00 96.50 108 ASN A N 1
ATOM 878 C CA . ASN A 1 108 ? 7.360 -6.334 13.356 1.00 96.50 108 ASN A CA 1
ATOM 879 C C . ASN A 1 108 ? 6.077 -5.945 14.107 1.00 96.50 108 ASN A C 1
ATOM 881 O O . ASN A 1 108 ? 5.831 -6.517 15.165 1.00 96.50 108 ASN A O 1
ATOM 885 N N . ARG A 1 109 ? 5.240 -5.029 13.588 1.00 96.31 109 ARG A N 1
ATOM 886 C CA . ARG A 1 109 ? 3.978 -4.649 14.258 1.00 96.31 109 ARG A CA 1
ATOM 887 C C . ARG A 1 109 ? 2.968 -5.798 14.269 1.00 96.31 109 ARG A C 1
ATOM 889 O O . ARG A 1 109 ? 2.336 -6.030 15.291 1.00 96.31 109 ARG A O 1
ATOM 896 N N . ALA A 1 110 ? 2.890 -6.580 13.192 1.00 95.44 110 ALA A N 1
ATOM 897 C CA . ALA A 1 110 ? 2.016 -7.756 13.118 1.00 95.44 110 ALA A CA 1
ATOM 898 C C . ALA A 1 110 ? 2.413 -8.866 14.113 1.00 95.44 110 ALA A C 1
ATOM 900 O O . ALA A 1 110 ? 1.581 -9.667 14.541 1.00 95.44 110 ALA A O 1
ATOM 901 N N . GLN A 1 111 ? 3.696 -8.919 14.481 1.00 94.75 111 GLN A N 1
ATOM 902 C CA . GLN A 1 111 ? 4.253 -9.874 15.445 1.00 94.75 111 GLN A CA 1
ATOM 903 C C . GLN A 1 111 ? 4.274 -9.337 16.882 1.00 94.75 111 GLN A C 1
ATOM 905 O O . GLN A 1 111 ? 4.604 -10.080 17.807 1.00 94.75 111 GLN A O 1
ATOM 910 N N . GLY A 1 112 ? 3.968 -8.052 17.062 1.00 93.00 112 GLY A N 1
ATOM 911 C CA . GLY A 1 112 ? 4.009 -7.366 18.341 1.00 93.00 112 GLY A CA 1
ATOM 912 C C . GLY A 1 112 ? 2.717 -7.493 19.144 1.00 93.00 112 GLY A C 1
ATOM 913 O O . GLY A 1 112 ? 1.792 -8.233 18.793 1.00 93.00 112 GLY A O 1
ATOM 914 N N . ALA A 1 113 ? 2.692 -6.739 20.241 1.00 93.06 113 ALA A N 1
A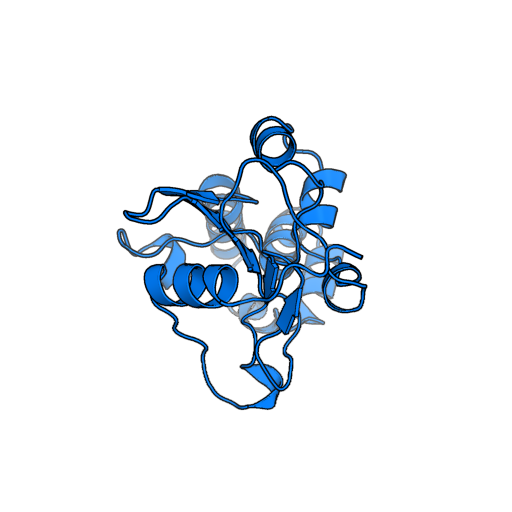TOM 915 C CA . ALA A 1 113 ? 1.491 -6.500 21.026 1.00 93.06 113 ALA A CA 1
ATOM 916 C C . ALA A 1 113 ? 0.487 -5.637 20.250 1.00 93.06 113 ALA A C 1
ATOM 918 O O . ALA A 1 113 ? 0.814 -5.032 19.225 1.00 93.06 113 ALA A O 1
ATOM 919 N N . ASP A 1 114 ? -0.731 -5.563 20.774 1.00 93.12 114 ASP A N 1
ATOM 920 C CA . ASP A 1 114 ? -1.758 -4.684 20.241 1.00 93.12 114 ASP A CA 1
ATOM 921 C C . ASP A 1 114 ? -1.302 -3.224 20.243 1.00 93.12 114 ASP A C 1
ATOM 923 O O . ASP A 1 114 ? -0.759 -2.709 21.221 1.00 93.12 114 ASP A O 1
ATOM 927 N N . GLN A 1 115 ? -1.513 -2.558 19.109 1.00 92.25 115 GLN A N 1
ATOM 928 C CA . GLN A 1 115 ? -1.088 -1.185 18.903 1.00 92.25 115 GLN A CA 1
ATOM 929 C C . GLN A 1 115 ? -2.105 -0.441 18.050 1.00 92.25 115 GLN A C 1
ATOM 931 O O . GLN A 1 115 ? -2.482 -0.889 16.965 1.00 92.25 115 GLN A O 1
ATOM 936 N N . HIS A 1 116 ? -2.506 0.725 18.542 1.00 96.38 116 HIS A N 1
ATOM 937 C CA . HIS A 1 116 ? -3.453 1.597 17.874 1.00 96.38 116 HIS A CA 1
ATOM 938 C C . HIS A 1 116 ? -2.728 2.720 17.126 1.00 96.38 116 HIS A C 1
ATOM 940 O O . HIS A 1 116 ? -1.831 3.358 17.674 1.00 96.38 116 HIS A O 1
ATOM 946 N N . ILE A 1 117 ? -3.141 2.971 15.887 1.00 98.25 117 ILE A N 1
ATOM 947 C CA . ILE A 1 117 ? -2.710 4.105 15.074 1.00 98.25 117 ILE A CA 1
ATOM 948 C C . ILE A 1 117 ? -3.756 5.202 15.215 1.00 98.25 117 ILE A C 1
ATOM 950 O O . ILE A 1 117 ? -4.910 5.018 14.835 1.00 98.25 117 ILE A O 1
ATOM 954 N N . SER A 1 118 ? -3.359 6.334 15.781 1.00 98.38 118 SER A N 1
ATOM 955 C CA . SER A 1 118 ? -4.245 7.480 15.978 1.00 98.38 118 SER A CA 1
ATOM 956 C C . SER A 1 118 ? -4.543 8.208 14.661 1.00 98.38 118 SER A C 1
ATOM 958 O O . SER A 1 118 ? -3.827 8.052 13.674 1.00 98.38 118 SER A O 1
ATOM 960 N N . GLY A 1 119 ? -5.633 8.980 14.621 1.00 97.75 119 GLY A N 1
ATOM 961 C CA . GLY A 1 119 ? -6.025 9.747 13.431 1.00 97.75 119 GLY A CA 1
ATOM 962 C C . GLY A 1 119 ? -6.624 8.920 12.285 1.00 97.75 119 GLY A C 1
ATOM 963 O O . GLY A 1 119 ? -6.867 9.474 11.218 1.00 97.75 119 GLY A O 1
ATOM 964 N N . ILE A 1 120 ? -6.879 7.623 12.489 1.00 98.25 120 ILE A N 1
ATOM 965 C CA . ILE A 1 120 ? -7.494 6.725 11.502 1.00 98.25 120 ILE A CA 1
ATOM 966 C C . ILE A 1 120 ? -8.332 5.650 12.203 1.00 98.25 120 ILE A C 1
ATOM 968 O O . ILE A 1 120 ? -8.008 5.229 13.313 1.00 98.25 120 ILE A O 1
ATOM 972 N N . THR A 1 121 ? -9.421 5.191 11.580 1.00 98.00 121 THR A N 1
ATOM 973 C CA . THR A 1 121 ? -10.271 4.151 12.182 1.00 98.00 121 THR A CA 1
ATOM 974 C C . THR A 1 121 ? -9.619 2.781 12.086 1.00 98.00 121 THR A C 1
ATOM 976 O O . THR A 1 121 ? -9.591 2.060 13.078 1.00 98.00 121 THR A O 1
ATOM 979 N N . ALA A 1 122 ? -9.069 2.432 10.923 1.00 98.12 122 ALA A N 1
ATOM 980 C CA . ALA A 1 122 ? -8.349 1.182 10.714 1.00 98.12 122 ALA A CA 1
ATOM 981 C C . ALA A 1 122 ? -7.223 1.352 9.688 1.00 98.12 122 ALA A C 1
ATOM 983 O O . ALA A 1 122 ? -7.350 2.146 8.757 1.00 98.12 122 ALA A O 1
ATOM 984 N N . VAL A 1 123 ? -6.152 0.570 9.823 1.00 98.50 123 VAL A N 1
ATOM 985 C CA . VAL A 1 123 ? -5.073 0.472 8.830 1.00 98.50 123 VAL A CA 1
ATOM 986 C C . VAL A 1 123 ? -5.055 -0.934 8.245 1.00 98.50 123 VAL A C 1
ATOM 988 O O . VAL A 1 123 ? -5.019 -1.908 8.991 1.00 98.50 123 VAL A O 1
ATOM 991 N N . VAL A 1 124 ? -5.070 -1.049 6.919 1.00 98.44 124 VAL A N 1
ATOM 992 C CA . VAL A 1 124 ? -5.014 -2.322 6.194 1.00 98.44 124 VAL A CA 1
ATOM 993 C C . VAL A 1 124 ? -3.676 -2.478 5.498 1.00 98.44 124 VAL A C 1
ATOM 995 O O . VAL A 1 124 ? -3.216 -1.580 4.787 1.00 98.44 124 VAL A O 1
ATOM 998 N N . SER A 1 125 ? -3.099 -3.663 5.663 1.00 98.38 125 SER A N 1
ATOM 999 C CA . SER A 1 125 ? -1.824 -4.051 5.076 1.00 98.38 125 SER A CA 1
ATOM 1000 C C . SER A 1 125 ? -1.829 -5.479 4.537 1.00 98.38 125 SER A C 1
ATOM 1002 O O . SER A 1 125 ? -2.745 -6.266 4.780 1.00 98.38 125 SER A O 1
ATOM 1004 N N . GLY A 1 126 ? -0.794 -5.811 3.773 1.00 96.88 126 GLY A N 1
ATOM 1005 C CA . GLY A 1 126 ? -0.508 -7.151 3.268 1.00 96.88 126 GLY A CA 1
ATOM 1006 C C . GLY A 1 126 ? 0.929 -7.548 3.598 1.00 96.88 126 GLY A C 1
ATOM 1007 O O . GLY A 1 126 ? 1.264 -7.721 4.768 1.00 96.88 126 GLY A O 1
ATOM 1008 N N . HIS A 1 127 ? 1.762 -7.648 2.558 1.00 96.38 127 HIS A N 1
ATOM 1009 C CA . HIS A 1 127 ? 3.203 -7.929 2.583 1.00 96.38 127 HIS A CA 1
ATOM 1010 C C . HIS A 1 127 ? 3.609 -9.372 2.919 1.00 96.38 127 HIS A C 1
ATOM 1012 O O . HIS A 1 127 ? 4.315 -9.997 2.125 1.00 96.38 127 HIS A O 1
ATOM 1018 N N . ILE A 1 128 ? 3.189 -9.911 4.067 1.00 93.88 128 ILE A N 1
ATOM 1019 C CA . ILE A 1 128 ? 3.529 -11.282 4.467 1.00 93.88 128 ILE A CA 1
ATOM 1020 C C . ILE A 1 128 ? 2.299 -12.176 4.386 1.00 93.88 128 ILE A C 1
ATOM 1022 O O . ILE A 1 128 ? 1.332 -11.977 5.112 1.00 93.88 128 ILE A O 1
ATOM 1026 N N . GLY A 1 129 ? 2.396 -13.224 3.566 1.00 93.81 129 GLY A N 1
ATOM 1027 C CA . GLY A 1 129 ? 1.387 -14.274 3.476 1.00 93.81 129 GLY A CA 1
ATOM 1028 C C . GLY A 1 129 ? 1.290 -15.095 4.766 1.00 93.81 129 GLY A C 1
ATOM 1029 O O . GLY A 1 129 ? 2.127 -15.972 5.022 1.00 93.81 129 GLY A O 1
ATOM 1030 N N . THR A 1 130 ? 0.256 -14.841 5.559 1.00 95.56 130 THR A N 1
ATOM 1031 C CA . THR A 1 130 ? -0.063 -15.525 6.819 1.00 95.56 130 THR A CA 1
ATOM 1032 C C . THR A 1 130 ? -1.136 -16.596 6.615 1.00 95.56 130 THR A C 1
ATOM 1034 O O . THR A 1 130 ? -1.777 -16.673 5.573 1.00 95.56 130 THR A O 1
ATOM 1037 N N . ALA A 1 131 ? -1.314 -17.497 7.586 1.00 95.88 131 ALA A N 1
ATOM 1038 C CA . ALA A 1 131 ? -2.358 -18.529 7.502 1.00 95.88 131 ALA A CA 1
ATOM 1039 C C . ALA A 1 131 ? -3.770 -17.972 7.767 1.00 95.88 131 ALA A C 1
ATOM 1041 O O . ALA A 1 131 ? -4.761 -18.587 7.381 1.00 95.88 131 ALA A O 1
ATOM 1042 N N . GLU A 1 132 ? -3.850 -16.814 8.418 1.00 96.00 132 GLU A N 1
ATOM 1043 C CA . GLU A 1 132 ? -5.079 -16.129 8.802 1.00 96.00 132 GLU A CA 1
ATOM 1044 C C . GLU A 1 132 ? -4.870 -14.611 8.794 1.00 96.00 132 GLU A C 1
ATOM 1046 O O . GLU A 1 132 ? -3.733 -14.134 8.848 1.00 96.00 132 GLU A O 1
ATOM 1051 N N . VAL A 1 133 ? -5.969 -13.857 8.737 1.00 96.81 133 VAL A N 1
ATOM 1052 C CA . VAL A 1 133 ? -5.948 -12.394 8.858 1.00 96.81 133 VAL A CA 1
ATOM 1053 C C . VAL A 1 133 ? -5.492 -12.018 10.266 1.00 96.81 133 VAL A C 1
ATOM 1055 O O . VAL A 1 133 ? -6.090 -12.468 11.243 1.00 96.81 133 VAL A O 1
ATOM 1058 N N . ILE A 1 134 ? -4.468 -11.173 10.373 1.00 96.94 134 ILE A N 1
ATOM 1059 C CA . ILE A 1 134 ? -3.952 -10.702 11.665 1.00 96.94 134 ILE A CA 1
ATOM 1060 C C . ILE A 1 134 ? -4.610 -9.373 12.019 1.00 96.94 134 ILE A C 1
ATOM 1062 O O . ILE A 1 134 ? -4.703 -8.482 11.179 1.00 96.94 134 ILE A O 1
ATOM 1066 N N . LEU A 1 135 ? -5.023 -9.235 13.277 1.00 96.81 135 LEU A N 1
ATOM 1067 C CA . LEU A 1 135 ? -5.547 -8.003 13.859 1.00 96.81 135 LEU A CA 1
ATOM 1068 C C . LEU A 1 135 ? -4.747 -7.658 15.119 1.00 96.81 135 LEU A C 1
ATOM 1070 O O . LEU A 1 135 ? -4.579 -8.514 15.991 1.00 96.81 135 LEU A O 1
ATOM 1074 N N . ARG A 1 136 ? -4.220 -6.430 15.182 1.00 96.62 136 ARG A N 1
ATOM 1075 C CA . ARG A 1 136 ? -3.550 -5.849 16.358 1.00 96.62 136 ARG A CA 1
ATOM 1076 C C . ARG A 1 136 ? -4.043 -4.424 16.554 1.00 96.62 136 ARG A C 1
ATOM 1078 O O . ARG A 1 136 ? -3.768 -3.570 15.711 1.00 96.62 136 ARG A O 1
ATOM 1085 N N . GLY A 1 137 ? -4.766 -4.152 17.639 1.00 96.50 137 GLY A N 1
ATOM 1086 C CA . GLY A 1 137 ? -5.421 -2.856 17.827 1.00 96.50 137 GLY A CA 1
ATOM 1087 C C . GLY A 1 137 ? -6.340 -2.518 16.645 1.00 96.50 137 GLY A C 1
ATOM 1088 O O . GLY A 1 137 ? -7.302 -3.232 16.388 1.00 96.50 137 GLY A O 1
ATOM 1089 N N . ASN A 1 138 ? -6.031 -1.452 15.899 1.00 97.75 138 ASN A N 1
ATOM 1090 C CA . ASN A 1 138 ? -6.763 -1.077 14.679 1.00 97.75 138 ASN A CA 1
ATOM 1091 C C . ASN A 1 138 ? -6.016 -1.390 13.368 1.00 97.75 138 ASN A C 1
ATOM 1093 O O . ASN A 1 138 ? -6.363 -0.854 12.315 1.00 97.75 138 ASN A O 1
ATOM 1097 N N . GLN A 1 139 ? -4.994 -2.243 13.411 1.00 98.00 139 GLN A N 1
ATOM 1098 C CA . GLN A 1 139 ? -4.211 -2.648 12.242 1.00 98.00 139 GLN A CA 1
ATOM 1099 C C . GLN A 1 139 ? -4.591 -4.065 11.803 1.00 98.00 139 GLN A C 1
ATOM 1101 O O . GLN A 1 139 ? -4.643 -4.983 12.624 1.00 98.00 139 GLN A O 1
ATOM 1106 N N . VAL A 1 140 ? -4.851 -4.242 10.507 1.00 97.94 140 VAL A N 1
ATOM 1107 C CA . VAL A 1 140 ? -5.376 -5.471 9.903 1.00 97.94 140 VAL A CA 1
ATOM 1108 C C . VAL A 1 140 ? -4.465 -5.905 8.753 1.00 97.94 140 VAL A C 1
ATOM 1110 O O . VAL A 1 140 ? -4.363 -5.211 7.743 1.00 97.94 140 VAL A O 1
ATOM 1113 N N . TRP A 1 141 ? -3.855 -7.084 8.856 1.00 98.19 141 TRP A N 1
ATOM 1114 C CA . TRP A 1 141 ? -3.079 -7.688 7.769 1.00 98.19 141 TRP A CA 1
ATOM 1115 C C . TRP A 1 141 ? -3.886 -8.779 7.087 1.00 98.19 141 TRP A C 1
ATOM 1117 O O . TRP A 1 141 ? -4.235 -9.782 7.712 1.00 98.19 141 TRP A O 1
ATOM 1127 N N . ILE A 1 142 ? -4.196 -8.570 5.809 1.00 97.62 142 ILE A N 1
ATOM 1128 C CA . ILE A 1 142 ? -5.148 -9.408 5.070 1.00 97.62 142 ILE A CA 1
ATOM 1129 C C . ILE A 1 142 ? -4.492 -10.440 4.153 1.00 97.62 142 ILE A C 1
ATOM 1131 O O . ILE A 1 142 ? -5.203 -11.299 3.639 1.00 97.62 142 ILE A O 1
ATOM 1135 N N . ASP A 1 143 ? -3.178 -10.369 3.918 1.00 97.19 143 ASP A N 1
ATOM 1136 C CA . ASP A 1 143 ? -2.500 -11.267 2.978 1.00 97.19 143 ASP A CA 1
ATOM 1137 C C . ASP A 1 143 ? -2.446 -12.702 3.511 1.00 97.19 143 ASP A C 1
ATOM 1139 O O . ASP A 1 143 ? -1.610 -13.060 4.333 1.00 97.19 143 ASP A O 1
ATOM 1143 N N . ILE A 1 144 ? -3.342 -13.539 2.991 1.00 97.19 144 ILE A N 1
ATOM 1144 C CA . ILE A 1 144 ? -3.407 -14.971 3.290 1.00 97.19 144 ILE A CA 1
ATOM 1145 C C . ILE A 1 144 ? -3.114 -15.846 2.067 1.00 97.19 144 ILE A C 1
ATOM 1147 O O . ILE A 1 144 ? -3.185 -17.078 2.146 1.00 97.19 144 ILE A O 1
ATOM 1151 N N . LEU A 1 145 ? -2.789 -15.241 0.919 1.00 95.44 145 LEU A N 1
ATOM 1152 C CA . LEU A 1 145 ? -2.774 -15.932 -0.372 1.00 95.44 145 LEU A CA 1
ATOM 1153 C C . LEU A 1 145 ? -1.725 -17.039 -0.403 1.00 95.44 145 LEU A C 1
ATOM 1155 O O . LEU A 1 145 ? -2.033 -18.177 -0.751 1.00 95.44 145 LEU A O 1
ATOM 1159 N N . ALA A 1 146 ? -0.493 -16.731 0.004 1.00 93.81 146 ALA A N 1
ATOM 1160 C CA . ALA A 1 146 ? 0.614 -17.679 -0.098 1.00 93.81 146 ALA A CA 1
ATOM 1161 C C . ALA A 1 146 ? 0.435 -18.930 0.784 1.00 93.81 146 ALA A C 1
ATOM 1163 O O . ALA A 1 146 ? 1.014 -19.974 0.484 1.00 93.81 146 ALA A O 1
ATOM 1164 N N . LYS A 1 147 ? -0.341 -18.842 1.874 1.00 96.62 147 LYS A N 1
ATOM 1165 C CA . LYS A 1 147 ? -0.560 -19.961 2.809 1.00 96.62 147 LYS A CA 1
ATOM 1166 C C . LYS A 1 147 ? -1.866 -20.704 2.575 1.00 96.62 147 LYS A C 1
ATOM 1168 O O . LYS A 1 147 ? -1.924 -21.895 2.858 1.00 96.62 147 LYS A O 1
ATOM 1173 N N . THR A 1 148 ? -2.894 -20.021 2.080 1.00 96.06 148 THR A N 1
ATOM 1174 C CA . THR A 1 148 ? -4.243 -20.594 1.940 1.00 96.06 148 THR A CA 1
ATOM 1175 C C . THR A 1 148 ? -4.641 -20.859 0.489 1.00 96.06 148 THR A C 1
ATOM 1177 O O . THR A 1 148 ? -5.582 -21.608 0.241 1.00 96.06 148 THR A O 1
ATOM 1180 N N . GLY A 1 149 ? -3.956 -20.238 -0.476 1.00 95.88 149 GLY A N 1
ATOM 1181 C CA . GLY A 1 149 ? -4.361 -20.214 -1.881 1.00 95.88 149 GLY A CA 1
ATOM 1182 C C . GLY A 1 149 ? -5.569 -19.312 -2.167 1.00 95.88 149 GLY A C 1
ATOM 1183 O O . GLY A 1 149 ? -6.020 -19.259 -3.308 1.00 95.88 149 GLY A O 1
ATOM 1184 N N . GLN A 1 150 ? -6.100 -18.605 -1.163 1.00 93.94 150 GLN A N 1
ATOM 1185 C CA . GLN A 1 150 ? -7.263 -17.731 -1.303 1.00 93.94 150 GLN A CA 1
ATOM 1186 C C . GLN A 1 150 ? -6.830 -16.276 -1.456 1.00 93.94 150 GLN A C 1
ATOM 1188 O O . GLN A 1 150 ? -6.039 -15.768 -0.665 1.00 93.94 150 GLN A O 1
ATOM 1193 N N . VAL A 1 151 ? -7.374 -15.586 -2.459 1.00 92.19 151 VAL A N 1
ATOM 1194 C CA . VAL A 1 151 ? -7.184 -14.139 -2.598 1.00 92.19 151 VAL A CA 1
ATOM 1195 C C . VAL A 1 151 ? -8.095 -13.443 -1.583 1.00 92.19 151 VAL A C 1
ATOM 1197 O O . VAL A 1 151 ? -9.317 -13.586 -1.691 1.00 92.19 151 VAL A O 1
ATOM 1200 N N . PRO A 1 152 ? -7.547 -12.704 -0.602 1.00 92.69 152 PRO A N 1
ATOM 1201 C CA . PRO A 1 152 ? -8.369 -11.977 0.353 1.00 92.69 152 PRO A CA 1
ATOM 1202 C C . PRO A 1 152 ? -9.138 -10.869 -0.371 1.00 92.69 152 PRO A C 1
ATOM 1204 O O . PRO A 1 152 ? -8.547 -9.975 -0.973 1.00 92.69 152 PRO A O 1
ATOM 1207 N N . LEU A 1 153 ? -10.466 -10.917 -0.292 1.00 94.31 153 LEU A N 1
ATOM 1208 C CA . LEU A 1 153 ? -11.344 -9.849 -0.757 1.00 94.31 153 LEU A CA 1
ATOM 1209 C C . LEU A 1 153 ? -12.283 -9.469 0.381 1.00 94.31 153 LEU A C 1
ATOM 1211 O O . LEU A 1 153 ? -13.114 -10.271 0.806 1.00 94.31 153 LEU A O 1
ATOM 1215 N N . MET A 1 154 ? -12.132 -8.246 0.883 1.00 94.12 154 MET A N 1
ATOM 1216 C CA . MET A 1 154 ? -12.869 -7.763 2.044 1.00 94.12 154 MET A CA 1
ATOM 1217 C C . MET A 1 154 ? -13.473 -6.386 1.748 1.00 94.12 154 MET A C 1
ATOM 1219 O O . MET A 1 154 ? -12.729 -5.459 1.430 1.00 94.12 154 MET A O 1
ATOM 1223 N N . PRO A 1 155 ? -14.804 -6.214 1.855 1.00 95.69 155 PRO A N 1
ATOM 1224 C CA . PRO A 1 155 ? -15.417 -4.892 1.810 1.00 95.69 155 PRO A CA 1
ATOM 1225 C C . PRO A 1 155 ? -14.880 -4.004 2.936 1.00 95.69 155 PRO A C 1
ATOM 1227 O O . PRO A 1 155 ? -14.760 -4.471 4.068 1.00 95.69 155 PRO A O 1
ATOM 1230 N N . ALA A 1 156 ? -14.651 -2.715 2.668 1.00 95.81 156 ALA A N 1
ATOM 1231 C CA . ALA A 1 156 ? -14.137 -1.773 3.669 1.00 95.81 156 ALA A CA 1
ATOM 1232 C C . ALA A 1 156 ? -14.964 -1.780 4.970 1.00 95.81 156 ALA A C 1
ATOM 1234 O O . ALA A 1 156 ? -14.397 -1.858 6.056 1.00 95.81 156 ALA A O 1
ATOM 1235 N N . ARG A 1 157 ? -16.303 -1.837 4.868 1.00 95.31 157 ARG A N 1
ATOM 1236 C CA . ARG A 1 157 ? -17.195 -1.966 6.037 1.00 95.31 157 ARG A CA 1
ATOM 1237 C C . ARG A 1 157 ? -16.847 -3.159 6.932 1.00 95.31 157 ARG A C 1
ATOM 1239 O O . ARG A 1 157 ? -16.842 -3.025 8.141 1.00 95.31 157 ARG A O 1
ATOM 1246 N N . GLN A 1 158 ? -16.488 -4.302 6.343 1.00 95.31 158 GLN A N 1
ATOM 1247 C CA . GLN A 1 158 ? -16.177 -5.511 7.103 1.00 95.31 158 GLN A CA 1
ATOM 1248 C C . GLN A 1 158 ? -14.852 -5.362 7.857 1.00 95.31 158 GLN A C 1
ATOM 1250 O O . GLN A 1 158 ? -14.706 -5.924 8.940 1.00 95.31 158 GLN A O 1
ATOM 1255 N N . VAL A 1 159 ? -13.896 -4.609 7.306 1.00 96.31 159 VAL A N 1
ATOM 1256 C CA . VAL A 1 159 ? -12.664 -4.264 8.023 1.00 96.31 159 VAL A CA 1
ATOM 1257 C C . VAL A 1 159 ? -12.996 -3.406 9.243 1.00 96.31 159 VAL A C 1
ATOM 1259 O O . VAL A 1 159 ? -12.559 -3.715 10.349 1.00 96.31 159 VAL A O 1
ATOM 1262 N N . LEU A 1 160 ? -13.800 -2.360 9.045 1.00 96.06 160 LEU A N 1
ATOM 1263 C CA . LEU A 1 160 ? -14.194 -1.437 10.110 1.00 96.06 160 LEU A CA 1
ATOM 1264 C C . LEU A 1 160 ? -14.988 -2.155 11.211 1.00 96.06 160 LEU A C 1
ATOM 1266 O O . LEU A 1 160 ? -14.673 -1.992 12.385 1.00 96.06 160 LEU A O 1
ATOM 1270 N N . ASP A 1 161 ? -15.936 -3.019 10.841 1.00 94.75 161 ASP A N 1
ATOM 1271 C CA . ASP A 1 161 ? -16.719 -3.823 11.787 1.00 94.75 161 ASP A CA 1
ATOM 1272 C C . ASP A 1 161 ? -15.822 -4.764 12.611 1.00 94.75 161 ASP A C 1
ATOM 1274 O O . ASP A 1 161 ? -16.030 -4.934 13.812 1.00 94.75 161 ASP A O 1
ATOM 1278 N N . ARG A 1 162 ? -14.792 -5.360 11.987 1.00 94.56 162 ARG A N 1
ATOM 1279 C CA . ARG A 1 162 ? -13.812 -6.214 12.684 1.00 94.56 162 ARG A CA 1
ATOM 1280 C C . ARG A 1 162 ? -13.002 -5.432 13.708 1.00 94.56 162 ARG A C 1
ATOM 1282 O O . ARG A 1 162 ? -12.822 -5.924 14.815 1.00 94.56 162 ARG A O 1
ATOM 1289 N N . VAL A 1 163 ? -12.526 -4.243 13.344 1.00 95.69 163 VAL A N 1
ATOM 1290 C CA . VAL A 1 163 ? -11.778 -3.378 14.265 1.00 95.69 163 VAL A CA 1
ATOM 1291 C C . VAL A 1 163 ? -12.677 -2.887 15.399 1.00 95.69 163 VAL A C 1
ATOM 1293 O O . VAL A 1 163 ? -12.260 -2.914 16.549 1.00 95.69 163 VAL A O 1
ATOM 1296 N N . ALA A 1 164 ? -13.925 -2.511 15.112 1.00 93.56 164 ALA A N 1
ATOM 1297 C CA . ALA A 1 164 ? -14.880 -2.073 16.130 1.00 93.56 164 ALA A CA 1
ATOM 1298 C C . ALA A 1 164 ? -15.245 -3.181 17.134 1.00 93.56 164 ALA A C 1
ATOM 1300 O O . ALA A 1 164 ? -15.530 -2.894 18.295 1.00 93.56 164 ALA A O 1
ATOM 1301 N N . ALA A 1 165 ? -15.244 -4.442 16.694 1.00 93.06 165 ALA A N 1
ATOM 1302 C CA . ALA A 1 165 ? -15.478 -5.602 17.548 1.00 93.06 165 ALA A CA 1
ATOM 1303 C C . ALA A 1 165 ? -14.219 -6.087 18.291 1.00 93.06 165 ALA A C 1
ATOM 1305 O O . ALA A 1 165 ? -14.329 -6.967 19.149 1.00 93.06 165 ALA A O 1
ATOM 1306 N N . HIS A 1 166 ? -13.034 -5.563 17.956 1.00 89.75 166 HIS A N 1
ATOM 1307 C CA . HIS A 1 166 ? -11.781 -5.968 18.586 1.00 89.75 166 HIS A CA 1
ATOM 1308 C C . HIS A 1 166 ? -11.701 -5.392 20.002 1.00 89.75 166 HIS A C 1
ATOM 1310 O O . HIS A 1 166 ? -11.865 -4.181 20.169 1.00 89.75 166 HIS A O 1
ATOM 1316 N N . PRO A 1 167 ? -11.469 -6.216 21.037 1.00 76.56 167 PRO A N 1
ATOM 1317 C CA . PRO A 1 167 ? -11.333 -5.715 22.394 1.00 76.56 167 PRO A CA 1
ATOM 1318 C C . PRO A 1 167 ? -10.146 -4.754 22.476 1.00 76.56 167 PRO A C 1
ATOM 1320 O O . PRO A 1 167 ? -9.019 -5.122 22.153 1.00 76.56 167 PRO A O 1
ATOM 1323 N N . SER A 1 168 ? -10.382 -3.526 22.931 1.00 65.94 168 SER A N 1
ATOM 1324 C CA . SER A 1 168 ? -9.284 -2.669 23.363 1.00 65.94 168 SER A CA 1
ATOM 1325 C C . SER A 1 168 ? -8.730 -3.262 24.652 1.00 65.94 168 SER A C 1
ATOM 1327 O O . SER A 1 168 ? -9.387 -3.160 25.692 1.00 65.94 168 SER A O 1
ATOM 1329 N N . ASP A 1 169 ? -7.546 -3.870 24.607 1.00 56.41 169 ASP A N 1
ATOM 1330 C CA . ASP A 1 169 ? -6.780 -4.194 25.813 1.00 56.41 169 ASP A CA 1
ATOM 1331 C C . ASP A 1 169 ? -6.336 -2.877 26.475 1.00 56.41 169 ASP A C 1
ATOM 1333 O O . ASP A 1 169 ? -5.203 -2.417 26.362 1.00 56.41 169 ASP A O 1
ATOM 1337 N N . HIS A 1 170 ? -7.278 -2.208 27.137 1.00 43.88 170 HIS A N 1
ATOM 1338 C CA . HIS A 1 170 ? -6.992 -1.208 28.148 1.00 43.88 170 HIS A CA 1
ATOM 1339 C C . HIS A 1 170 ? -6.794 -1.954 29.463 1.00 43.88 170 HIS A C 1
ATOM 1341 O O . HIS A 1 170 ? -7.748 -2.180 30.212 1.00 43.88 170 HIS A O 1
ATOM 1347 N N . GLN A 1 171 ? -5.549 -2.347 29.721 1.00 33.50 171 GLN A N 1
ATOM 1348 C CA . GLN A 1 171 ? -5.087 -2.698 31.056 1.00 33.50 171 GLN A CA 1
ATOM 1349 C C . GLN A 1 171 ? -3.852 -1.874 31.402 1.00 33.50 171 GLN A C 1
ATOM 1351 O O . GLN A 1 171 ? -2.947 -1.780 30.543 1.00 33.50 171 GLN A O 1
#

Sequence (171 aa):
LLEWVLGTDWVYSVMGNHELMFIAGAEDNRNRYKHRGMGGHWTAGLDETSYKNLAIQCRYQLPLTMTLECDNGQLGLVHAQSPFDDWRTVQETPFSERFAIECTWPWNRAQGADQHISGITAVVSGHIGTAEVILRGNQVWIDILAKTGQVPLMPARQVLDRVAAHPSDHQ

Foldseek 3Di:
DLCCQLPPPPHAAADAPLLVLLLVCLVDVVSVVVSVVVVVVVCVPDDSVRSNVSNVSCVPRHHQWDWDDDPLWIEIEFAAWDLDLEVVCLVPDDDDPVNSCSRHPDNVQLVDAAGHRHPGLAYEYERDQDCQWGDGQRYIYQRNCVPPVDDGDDDPVRSSVVNVPDDDPPD

Secondary structure (DSSP, 8-state):
-HHHHHH-TT---PPPHHHHHHHHHHH-HHHHHHHHHTTGGGGGGS-HHHHHHHHHHHHHH--SEEEEEETTEEEEEESS--SSSBHHHHHHPPP-HHHHHHHHS--HHHHSS--PPBTSSEEEE-SS--SS-EEETTEEE---HHHHSPPP---HHHHHHHHHTS-----